Protein AF-A0A920YRZ8-F1 (afdb_monomer_lite)

Foldseek 3Di:
DDLVVLVVVLVVLVVVLVVVCVVVVVPCVPPVSVVSVVVSVVSVVVSVVVVVVVVVVVVVPDD

Sequence (63 aa):
MSQKTICARIAEMHNQLNQLIESSNYDLLDDKVQRFSRELDKLIILYSQTQADVNKTSFLHIK

pLDDT: mean 70.87, std 12.9, range [41.38, 84.31]

Secondary structure (DSSP, 8-state):
--HHHHHHHHHHHHHHHHHHHHHTTT-TT-HHHHHHHHHHHHHHHHHHHHHHHHHHHHTT---

Radius of gyration: 15.77 Å; chains: 1; bounding box: 42×20×43 Å

Structure (mmCIF, N/CA/C/O backbone):
data_AF-A0A920YRZ8-F1
#
_entry.id   AF-A0A920YRZ8-F1
#
loop_
_atom_site.group_PDB
_atom_site.id
_atom_site.type_symbol
_atom_site.label_atom_id
_atom_site.label_alt_id
_atom_site.label_comp_id
_atom_site.label_asym_id
_atom_site.label_entity_id
_atom_site.label_seq_id
_atom_site.pdbx_PDB_ins_code
_atom_site.Cartn_x
_atom_site.Cartn_y
_atom_site.Cartn_z
_atom_site.occupancy
_atom_site.B_iso_or_equiv
_atom_site.a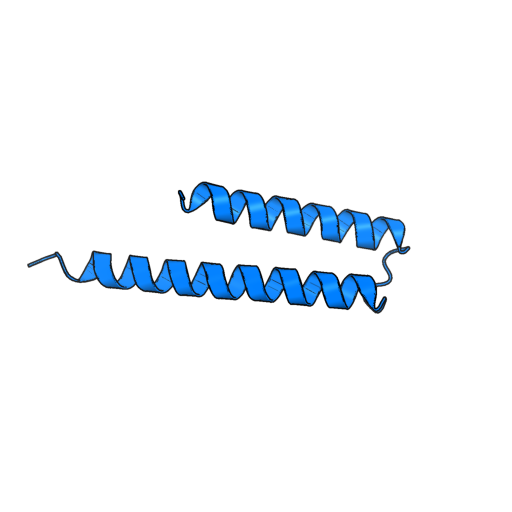uth_seq_id
_atom_site.auth_comp_id
_atom_site.auth_asym_id
_atom_site.auth_atom_id
_atom_site.pdbx_PDB_model_num
ATOM 1 N N . MET A 1 1 ? 10.755 12.868 -13.663 1.00 49.69 1 MET A N 1
ATOM 2 C CA . MET A 1 1 ? 10.590 12.577 -12.221 1.00 49.69 1 MET A CA 1
ATOM 3 C C . MET A 1 1 ? 11.694 11.619 -11.811 1.00 49.69 1 MET A C 1
ATOM 5 O O . MET A 1 1 ? 11.840 10.596 -12.466 1.00 49.69 1 MET A O 1
ATOM 9 N N . SER A 1 2 ? 12.507 11.959 -10.810 1.00 56.88 2 SER A N 1
ATOM 10 C CA . SER A 1 2 ? 13.603 11.086 -10.373 1.00 56.88 2 SER A CA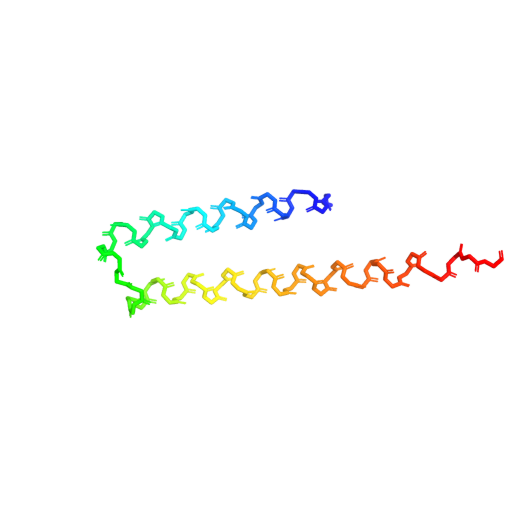 1
ATOM 11 C C . SER A 1 2 ? 13.060 9.848 -9.660 1.00 56.88 2 SER A C 1
ATOM 13 O O . SER A 1 2 ? 12.125 9.942 -8.871 1.00 56.88 2 SER A O 1
ATOM 15 N N . GLN A 1 3 ? 13.679 8.696 -9.907 1.00 62.28 3 GLN A N 1
ATOM 16 C CA . GLN A 1 3 ? 13.355 7.396 -9.297 1.00 62.28 3 GLN A CA 1
ATOM 17 C C . GLN A 1 3 ? 13.250 7.488 -7.765 1.00 62.28 3 GLN A C 1
ATOM 19 O O . GLN A 1 3 ? 12.273 7.061 -7.154 1.00 62.28 3 GLN A O 1
ATOM 24 N N . LYS A 1 4 ? 14.194 8.208 -7.145 1.00 66.81 4 LYS A N 1
ATOM 25 C CA . LYS A 1 4 ? 14.179 8.532 -5.710 1.00 66.81 4 LYS A CA 1
ATOM 26 C C . LYS A 1 4 ? 12.869 9.161 -5.225 1.00 66.81 4 LYS A C 1
ATOM 28 O O . LYS A 1 4 ? 12.434 8.854 -4.123 1.00 66.81 4 LYS A O 1
ATOM 33 N N . THR A 1 5 ? 12.233 10.010 -6.028 1.00 71.00 5 THR A N 1
ATOM 34 C CA . THR A 1 5 ? 10.979 10.682 -5.664 1.00 71.00 5 THR A CA 1
ATOM 35 C C . THR A 1 5 ? 9.811 9.703 -5.631 1.00 71.00 5 THR A C 1
ATOM 37 O O . THR A 1 5 ? 8.954 9.811 -4.764 1.00 71.00 5 THR A O 1
ATOM 40 N N . ILE A 1 6 ? 9.778 8.723 -6.536 1.00 71.56 6 ILE A N 1
ATOM 41 C CA . ILE A 1 6 ? 8.700 7.727 -6.577 1.00 71.56 6 ILE A CA 1
ATOM 42 C C . ILE A 1 6 ? 8.882 6.706 -5.451 1.00 71.56 6 ILE A C 1
ATOM 44 O O . ILE A 1 6 ? 7.915 6.378 -4.773 1.00 71.56 6 ILE A O 1
ATOM 48 N N . CYS A 1 7 ? 10.122 6.290 -5.179 1.00 69.19 7 CYS A N 1
ATOM 49 C CA . CYS A 1 7 ? 10.437 5.444 -4.028 1.00 69.19 7 CYS A CA 1
ATOM 50 C C . CYS A 1 7 ? 10.070 6.123 -2.696 1.00 69.19 7 CYS A C 1
ATOM 52 O O . CYS A 1 7 ? 9.470 5.490 -1.832 1.00 69.19 7 CYS A O 1
ATOM 54 N N . ALA A 1 8 ? 10.366 7.420 -2.547 1.00 77.69 8 ALA A N 1
ATOM 55 C CA . ALA A 1 8 ? 9.950 8.197 -1.378 1.00 77.69 8 ALA A CA 1
ATOM 56 C C . ALA A 1 8 ? 8.419 8.275 -1.258 1.00 77.69 8 ALA A C 1
ATOM 58 O O . ALA A 1 8 ? 7.880 8.134 -0.166 1.00 77.69 8 ALA A O 1
ATOM 59 N N . ARG A 1 9 ? 7.715 8.423 -2.386 1.00 75.44 9 ARG A N 1
ATOM 60 C CA . ARG A 1 9 ? 6.249 8.474 -2.422 1.00 75.44 9 ARG A CA 1
ATOM 61 C C . ARG A 1 9 ? 5.605 7.135 -2.069 1.00 75.44 9 ARG A C 1
ATOM 63 O O . ARG A 1 9 ? 4.599 7.117 -1.380 1.00 75.44 9 ARG A O 1
ATOM 70 N N . ILE A 1 10 ? 6.201 6.023 -2.497 1.00 78.38 10 ILE A N 1
ATOM 71 C CA . ILE A 1 10 ? 5.801 4.673 -2.080 1.00 78.38 10 ILE A CA 1
ATOM 72 C C . ILE A 1 10 ? 5.975 4.515 -0.568 1.00 78.38 10 ILE A C 1
ATOM 74 O O . ILE A 1 10 ? 5.067 4.027 0.094 1.00 78.38 10 ILE A O 1
ATOM 78 N N . ALA A 1 11 ? 7.117 4.939 -0.020 1.00 78.25 11 ALA A N 1
ATOM 79 C CA . ALA A 1 11 ? 7.392 4.847 1.412 1.00 78.25 11 ALA A CA 1
ATOM 80 C C . ALA A 1 11 ? 6.420 5.700 2.246 1.00 78.25 11 ALA A C 1
ATOM 82 O O . ALA A 1 11 ? 5.905 5.234 3.259 1.00 78.25 11 ALA A O 1
ATOM 83 N N . GLU A 1 12 ? 6.119 6.918 1.795 1.00 83.38 12 GLU A N 1
ATOM 84 C CA . GLU A 1 12 ? 5.117 7.795 2.413 1.00 83.38 12 GLU A CA 1
ATOM 85 C C . GLU A 1 12 ? 3.735 7.134 2.429 1.00 83.38 12 GLU A C 1
ATOM 87 O O . GLU A 1 12 ? 3.066 7.079 3.458 1.00 83.38 12 GLU A O 1
ATOM 92 N N . MET A 1 13 ? 3.350 6.548 1.302 1.00 79.31 13 MET A N 1
ATOM 93 C CA . MET A 1 13 ? 2.051 5.919 1.118 1.00 79.31 13 MET A CA 1
ATOM 94 C C . MET A 1 13 ? 1.953 4.587 1.903 1.00 79.31 13 MET A C 1
ATOM 96 O O . MET A 1 13 ? 0.896 4.271 2.444 1.00 79.31 13 MET A O 1
ATOM 100 N N . HIS A 1 14 ? 3.073 3.875 2.097 1.00 79.56 14 HIS A N 1
ATOM 101 C CA . HIS A 1 14 ? 3.213 2.764 3.054 1.00 79.56 14 HIS A CA 1
ATOM 102 C C . HIS A 1 14 ? 2.984 3.219 4.499 1.00 79.56 14 HIS A C 1
ATOM 104 O O . HIS A 1 14 ? 2.300 2.540 5.263 1.00 79.56 14 HIS A O 1
ATOM 110 N N . ASN A 1 15 ? 3.546 4.370 4.873 1.00 82.25 15 ASN A N 1
ATOM 111 C CA . ASN A 1 15 ? 3.426 4.914 6.221 1.00 82.25 15 ASN A CA 1
ATOM 112 C C . ASN A 1 15 ? 1.984 5.352 6.520 1.00 82.25 15 ASN A C 1
ATOM 114 O O . ASN A 1 15 ? 1.450 5.055 7.585 1.00 82.25 15 ASN A O 1
ATOM 118 N N . GLN A 1 16 ? 1.311 5.970 5.543 1.00 84.31 16 GLN A N 1
ATOM 119 C CA . GLN A 1 16 ? -0.118 6.287 5.640 1.00 84.31 16 GLN A CA 1
ATOM 120 C C . GLN A 1 16 ? -0.971 5.029 5.822 1.00 84.31 16 GLN A C 1
ATOM 122 O O . GLN A 1 16 ? -1.925 5.039 6.597 1.00 84.31 16 GLN A O 1
ATOM 127 N N . LEU A 1 17 ? -0.611 3.937 5.146 1.00 81.44 17 LEU A N 1
ATOM 128 C CA . LEU A 1 17 ? -1.277 2.649 5.298 1.00 81.44 17 LEU A CA 1
ATOM 129 C C . LEU A 1 17 ? -1.086 2.078 6.702 1.00 81.44 17 LEU A C 1
ATOM 131 O O . LEU A 1 17 ? -2.048 1.621 7.308 1.00 81.44 17 LEU A O 1
ATOM 135 N N . ASN A 1 18 ? 0.128 2.175 7.248 1.00 79.19 18 ASN A N 1
ATOM 136 C CA . ASN A 1 18 ? 0.424 1.764 8.617 1.00 79.19 18 ASN A CA 1
ATOM 137 C C . ASN A 1 18 ? -0.403 2.555 9.639 1.00 79.19 18 ASN A C 1
ATOM 139 O O . ASN A 1 18 ? -1.019 1.961 10.515 1.00 79.19 18 ASN A O 1
ATOM 143 N N . GLN A 1 19 ? -0.509 3.876 9.477 1.00 83.88 19 GLN A N 1
ATOM 144 C CA . GLN A 1 19 ? -1.354 4.703 10.344 1.00 83.88 19 GLN A CA 1
ATOM 145 C C . GLN A 1 19 ? -2.846 4.364 10.216 1.00 83.88 19 GLN A C 1
ATOM 147 O O . GLN A 1 19 ? -3.586 4.433 11.200 1.00 83.88 19 GLN A O 1
ATOM 152 N N . LEU A 1 20 ? -3.296 3.996 9.012 1.00 81.19 20 LEU A N 1
ATOM 153 C CA . LEU A 1 20 ? -4.669 3.557 8.765 1.00 81.19 20 LEU A CA 1
ATOM 154 C C . LEU A 1 20 ? -4.958 2.217 9.456 1.00 81.19 20 LEU A C 1
ATOM 156 O O . LEU A 1 20 ? -6.037 2.043 10.020 1.00 81.19 20 LEU A O 1
ATOM 160 N N . ILE A 1 21 ? -3.984 1.303 9.438 1.00 81.19 21 ILE A N 1
ATOM 161 C CA . ILE A 1 21 ? -4.018 0.018 10.145 1.00 81.19 21 ILE A CA 1
ATOM 162 C C . ILE A 1 21 ? -4.060 0.261 11.655 1.00 81.19 21 ILE A C 1
ATOM 164 O O . ILE A 1 21 ? -4.941 -0.267 12.324 1.00 81.19 21 ILE A O 1
ATOM 168 N N . GLU A 1 22 ? -3.180 1.109 12.190 1.00 81.75 22 GLU A N 1
ATOM 169 C CA . GLU A 1 22 ? -3.164 1.470 13.614 1.00 81.75 22 GLU A CA 1
ATOM 170 C C . GLU A 1 22 ? -4.490 2.096 14.063 1.00 81.75 22 GLU A C 1
ATOM 172 O O . GLU A 1 22 ? -5.036 1.725 15.101 1.00 81.75 22 GLU A O 1
ATOM 177 N N . SER A 1 23 ? -5.057 2.988 13.246 1.00 81.62 23 SER A N 1
ATOM 178 C CA . SER A 1 23 ? -6.359 3.611 13.523 1.00 81.62 23 SER A CA 1
ATOM 179 C C . SER A 1 23 ? -7.538 2.649 13.347 1.00 81.62 23 SER A C 1
ATOM 181 O O . SER A 1 23 ? -8.572 2.843 13.981 1.00 81.62 23 SER A O 1
ATOM 183 N N . SER A 1 24 ? -7.393 1.608 12.522 1.00 74.88 24 SER A N 1
ATOM 184 C CA . SER A 1 24 ? -8.385 0.532 12.351 1.00 74.88 24 SER A CA 1
ATOM 185 C C . SER A 1 24 ? -8.160 -0.632 13.318 1.00 74.88 24 SER A C 1
ATOM 187 O O . SER A 1 24 ? -8.652 -1.726 13.073 1.00 74.88 24 SER A O 1
ATOM 189 N N . ASN A 1 25 ? -7.417 -0.429 14.413 1.00 76.75 25 ASN A N 1
ATOM 190 C CA . ASN A 1 25 ? -7.146 -1.460 15.420 1.00 76.75 25 ASN A CA 1
ATOM 191 C C . ASN A 1 25 ? -6.422 -2.702 14.858 1.00 76.75 25 ASN A C 1
ATOM 193 O O . ASN A 1 25 ? -6.679 -3.831 15.268 1.00 76.75 25 ASN A O 1
ATOM 197 N N . TYR A 1 26 ? -5.508 -2.488 13.913 1.00 71.19 26 TYR A N 1
ATOM 198 C CA . TYR A 1 26 ? -4.766 -3.532 13.204 1.00 71.19 26 TYR A CA 1
ATOM 199 C C . TYR A 1 26 ? -5.635 -4.506 12.404 1.00 71.19 26 TYR A C 1
ATOM 201 O O . TYR A 1 26 ? -5.191 -5.606 12.067 1.00 71.19 26 TYR A O 1
ATOM 209 N N . ASP A 1 27 ? -6.855 -4.095 12.055 1.00 75.44 27 ASP A N 1
ATOM 210 C CA . ASP A 1 27 ? -7.741 -4.904 11.236 1.00 75.44 27 ASP A CA 1
ATOM 211 C C . ASP A 1 27 ? -7.256 -4.901 9.777 1.00 75.44 27 ASP A C 1
ATOM 213 O O . ASP A 1 27 ? -7.623 -4.082 8.938 1.00 75.44 27 ASP A O 1
ATOM 217 N N . LEU A 1 28 ? -6.340 -5.826 9.489 1.00 69.25 28 LEU A N 1
ATOM 218 C CA . LEU A 1 28 ? -5.777 -6.076 8.159 1.00 69.25 28 LEU A CA 1
ATOM 219 C C . LEU A 1 28 ? -6.824 -6.615 7.167 1.00 69.25 28 LEU A C 1
ATOM 221 O O . LEU A 1 28 ? -6.562 -6.658 5.963 1.00 69.25 28 LEU A O 1
ATOM 225 N N . LEU A 1 29 ? -7.981 -7.042 7.679 1.00 72.62 29 LEU A N 1
ATOM 226 C CA . LEU A 1 29 ? -9.143 -7.502 6.923 1.00 72.62 29 LEU A CA 1
ATOM 227 C C . LEU A 1 29 ? -10.143 -6.372 6.654 1.00 72.62 29 LEU A C 1
ATOM 229 O O . LEU A 1 29 ? -11.098 -6.591 5.908 1.00 72.62 29 LEU A O 1
ATOM 233 N N . ASP A 1 30 ? -9.920 -5.174 7.202 1.00 80.38 30 ASP A N 1
ATOM 234 C CA . ASP A 1 30 ? -10.762 -4.025 6.918 1.00 80.38 30 ASP A CA 1
ATOM 235 C C . ASP A 1 30 ? -10.709 -3.696 5.422 1.00 80.38 30 ASP A C 1
ATOM 237 O O . ASP A 1 30 ? -9.644 -3.599 4.799 1.00 80.38 30 ASP A O 1
ATOM 241 N N . ASP A 1 31 ? -11.888 -3.506 4.834 1.00 80.44 31 ASP A N 1
ATOM 242 C CA . ASP A 1 31 ? -12.057 -3.286 3.399 1.00 80.44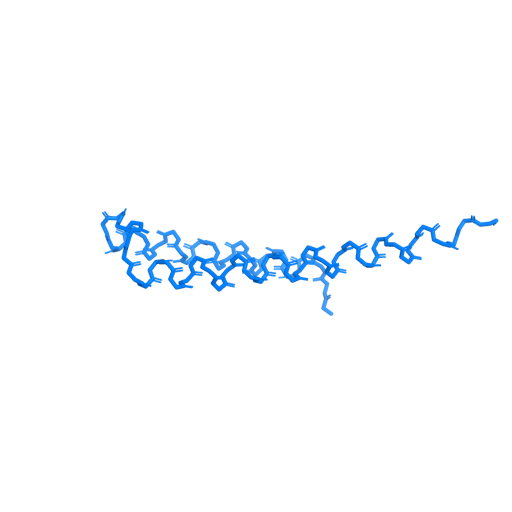 31 ASP A CA 1
ATOM 243 C C . ASP A 1 31 ? -11.266 -2.052 2.919 1.00 80.44 31 ASP A C 1
ATOM 245 O O . ASP A 1 31 ? -10.749 -2.023 1.796 1.00 80.44 31 ASP A O 1
ATOM 249 N N . LYS A 1 32 ? -11.082 -1.041 3.787 1.00 77.44 32 LYS A N 1
ATOM 250 C CA . LYS A 1 32 ? -10.275 0.148 3.481 1.00 77.44 32 LYS A CA 1
ATOM 251 C C . LYS A 1 32 ? -8.788 -0.160 3.519 1.00 77.44 32 LYS A C 1
ATOM 253 O O . LYS A 1 32 ? -8.081 0.293 2.620 1.00 77.44 32 LYS A O 1
ATOM 258 N N . VAL A 1 33 ? -8.322 -0.933 4.502 1.00 78.62 33 VAL A N 1
ATOM 259 C CA . VAL A 1 33 ? -6.922 -1.380 4.586 1.00 78.62 33 VAL A CA 1
ATOM 260 C C . VAL A 1 33 ? -6.576 -2.252 3.379 1.00 78.62 33 VAL A C 1
ATOM 262 O O . VAL A 1 33 ? -5.557 -2.015 2.729 1.00 78.62 33 VAL A O 1
ATOM 265 N N . GLN A 1 34 ? -7.448 -3.192 3.000 1.00 81.75 34 GLN A N 1
ATOM 266 C CA . GLN A 1 34 ? -7.255 -4.022 1.808 1.00 81.75 34 GLN A CA 1
ATOM 267 C C . GLN A 1 34 ? -7.258 -3.210 0.510 1.00 81.75 34 GLN A C 1
ATOM 269 O O . GLN A 1 34 ? -6.423 -3.453 -0.367 1.00 81.75 34 GLN A O 1
ATOM 274 N N . ARG A 1 35 ? -8.178 -2.246 0.361 1.00 82.94 35 ARG A N 1
ATOM 275 C CA . ARG A 1 35 ? -8.204 -1.355 -0.809 1.00 82.94 35 ARG A CA 1
ATOM 276 C C . ARG A 1 35 ? -6.931 -0.531 -0.912 1.00 82.94 35 ARG A C 1
ATOM 278 O O . ARG A 1 35 ? -6.308 -0.536 -1.971 1.00 82.94 35 ARG A O 1
ATOM 285 N N . PHE A 1 36 ? -6.522 0.108 0.182 1.00 78.50 36 PHE A N 1
ATOM 286 C CA . PHE A 1 36 ? -5.282 0.877 0.222 1.00 78.50 36 PHE A CA 1
ATOM 287 C C . PHE A 1 36 ? -4.067 -0.005 -0.068 1.00 78.50 36 PHE A C 1
ATOM 289 O O . PHE A 1 36 ? -3.187 0.399 -0.823 1.00 78.50 36 PHE A O 1
ATOM 296 N N . SER A 1 37 ? -4.032 -1.224 0.480 1.0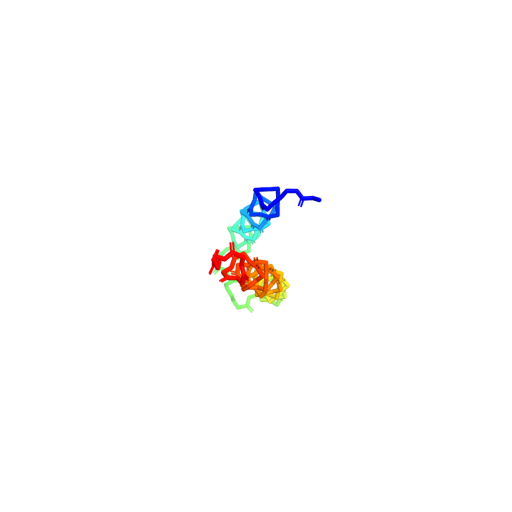0 79.19 37 SER A N 1
ATOM 297 C CA . SER A 1 37 ? -2.928 -2.166 0.270 1.00 79.19 37 SER A CA 1
ATOM 298 C C . SER A 1 37 ? -2.807 -2.547 -1.200 1.00 79.19 37 SER A C 1
ATOM 300 O O . SER A 1 37 ? -1.713 -2.485 -1.755 1.00 79.19 37 SER A O 1
ATOM 302 N N . ARG A 1 38 ? -3.927 -2.832 -1.874 1.00 83.62 38 ARG A N 1
ATOM 303 C CA . ARG A 1 38 ? -3.934 -3.129 -3.315 1.00 83.62 38 ARG A CA 1
ATOM 304 C C . ARG A 1 38 ? -3.531 -1.943 -4.185 1.00 83.62 38 ARG A C 1
ATOM 306 O O . ARG A 1 38 ? -2.879 -2.154 -5.205 1.00 83.62 38 ARG A O 1
ATOM 313 N N . GLU A 1 39 ? -3.943 -0.727 -3.835 1.00 83.31 39 GLU A N 1
ATOM 314 C CA . GLU A 1 39 ? -3.539 0.477 -4.575 1.00 83.31 39 GLU A CA 1
ATOM 315 C C . GLU A 1 39 ? -2.036 0.725 -4.452 1.00 83.31 39 GLU A C 1
ATOM 317 O O . GLU A 1 39 ? -1.358 0.978 -5.452 1.00 83.31 39 GLU 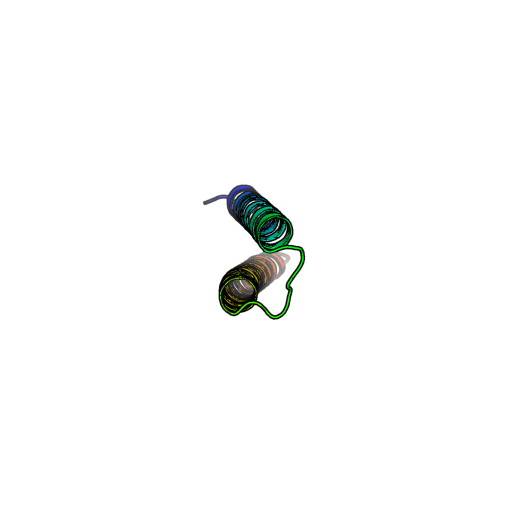A O 1
ATOM 322 N N . LEU A 1 40 ? -1.507 0.566 -3.239 1.00 80.81 40 LEU A N 1
ATOM 323 C CA . LEU A 1 40 ? -0.087 0.698 -2.961 1.00 80.81 40 LEU A CA 1
ATOM 324 C C . LEU A 1 40 ? 0.735 -0.364 -3.700 1.00 80.81 40 LEU A C 1
ATOM 326 O O . LEU A 1 40 ? 1.698 -0.034 -4.390 1.00 80.81 40 LEU A O 1
ATOM 330 N N . ASP A 1 41 ? 0.324 -1.627 -3.604 1.00 80.94 41 ASP A N 1
ATOM 331 C CA . ASP A 1 41 ? 0.996 -2.758 -4.241 1.00 80.94 41 ASP A CA 1
ATOM 332 C C . ASP A 1 41 ? 1.021 -2.602 -5.770 1.00 80.94 41 ASP A C 1
ATOM 334 O O . ASP A 1 41 ? 2.071 -2.733 -6.401 1.00 80.94 41 ASP A O 1
ATOM 338 N N . LYS A 1 42 ? -0.092 -2.159 -6.376 1.00 82.50 42 LYS A N 1
ATOM 339 C CA . LYS A 1 42 ? -0.133 -1.811 -7.805 1.00 82.50 42 LYS A CA 1
ATOM 340 C C . LYS A 1 42 ? 0.877 -0.734 -8.174 1.00 82.50 42 LYS A C 1
ATOM 342 O O . LYS A 1 42 ? 1.547 -0.878 -9.193 1.00 82.50 42 LYS A O 1
ATOM 347 N N . LEU A 1 43 ? 0.984 0.335 -7.386 1.00 77.38 43 LEU A N 1
ATOM 348 C CA . LEU A 1 43 ? 1.936 1.421 -7.638 1.00 77.38 43 LEU A CA 1
ATOM 349 C C . LEU A 1 43 ? 3.387 0.950 -7.502 1.00 77.38 43 LEU A C 1
ATOM 351 O O . LEU A 1 43 ? 4.226 1.331 -8.320 1.00 77.38 43 LEU A O 1
ATOM 355 N N . ILE A 1 44 ? 3.674 0.089 -6.524 1.00 79.06 44 ILE A N 1
ATOM 356 C CA . ILE A 1 44 ? 4.988 -0.536 -6.332 1.00 79.06 44 ILE A CA 1
ATOM 357 C C . ILE A 1 44 ? 5.350 -1.422 -7.522 1.00 79.06 44 ILE A C 1
ATOM 359 O O . ILE A 1 44 ? 6.474 -1.340 -8.022 1.00 79.06 44 ILE A O 1
ATOM 363 N N . ILE A 1 45 ? 4.410 -2.240 -8.003 1.00 80.94 45 ILE A N 1
ATOM 364 C CA . ILE A 1 45 ? 4.609 -3.110 -9.166 1.00 80.94 45 ILE A CA 1
ATOM 365 C C . ILE A 1 45 ? 4.817 -2.271 -10.427 1.00 80.94 45 ILE A C 1
ATOM 367 O O . ILE A 1 45 ? 5.770 -2.517 -11.165 1.00 80.94 45 ILE A O 1
ATOM 371 N N . LEU A 1 46 ? 3.983 -1.252 -10.662 1.00 77.12 46 LEU A N 1
ATOM 372 C CA . LEU A 1 46 ? 4.112 -0.363 -11.821 1.00 77.12 46 LEU A CA 1
ATOM 373 C C . LEU A 1 46 ? 5.468 0.349 -11.815 1.00 77.12 46 LEU A C 1
ATOM 375 O O . LEU A 1 46 ? 6.141 0.449 -12.843 1.00 77.12 46 LEU A O 1
ATOM 379 N N . TYR A 1 47 ? 5.891 0.817 -10.640 1.00 73.12 47 TYR A N 1
ATOM 380 C CA . TYR A 1 47 ? 7.183 1.455 -10.458 1.00 73.12 47 TYR A CA 1
ATOM 381 C C . TYR A 1 47 ? 8.338 0.474 -10.670 1.00 73.12 47 TYR A C 1
ATOM 383 O O . TYR A 1 47 ? 9.255 0.781 -11.426 1.00 73.12 47 TYR A O 1
ATOM 391 N N . SER A 1 48 ? 8.275 -0.721 -10.080 1.00 71.00 48 SER A N 1
ATOM 392 C CA . SER A 1 48 ? 9.286 -1.772 -10.255 1.00 71.00 48 SER A CA 1
ATOM 393 C C . SER A 1 48 ? 9.417 -2.213 -11.712 1.00 71.00 48 SER A C 1
ATOM 395 O O . SER A 1 48 ? 10.531 -2.389 -12.197 1.00 71.00 48 SER A O 1
ATOM 397 N N . GLN A 1 49 ? 8.308 -2.326 -12.447 1.00 72.50 49 GLN A N 1
ATOM 398 C CA . GLN A 1 49 ? 8.327 -2.618 -13.882 1.00 72.50 49 GLN A CA 1
ATOM 399 C C . GLN A 1 49 ? 8.955 -1.473 -14.682 1.00 72.50 49 GLN A C 1
ATOM 401 O O . GLN A 1 49 ? 9.819 -1.711 -15.521 1.00 72.50 49 GLN A O 1
ATOM 406 N N . THR A 1 50 ? 8.600 -0.225 -14.366 1.00 67.12 50 THR A N 1
ATOM 407 C CA . THR A 1 50 ? 9.191 0.965 -15.000 1.00 67.12 50 THR A CA 1
ATOM 408 C C . THR A 1 50 ? 10.696 1.077 -14.703 1.00 67.12 50 THR A C 1
ATOM 410 O O . THR A 1 50 ? 11.475 1.502 -15.552 1.00 67.12 50 THR A O 1
ATOM 413 N N . GLN A 1 51 ? 11.137 0.667 -13.510 1.00 61.81 51 GLN A N 1
ATOM 414 C CA . GLN A 1 51 ? 12.551 0.571 -13.136 1.00 61.81 51 GLN A CA 1
ATOM 415 C C . GLN A 1 51 ? 13.291 -0.541 -13.878 1.00 61.81 51 GLN A C 1
ATOM 417 O O . GLN A 1 51 ? 14.395 -0.312 -14.375 1.00 61.81 51 GLN A O 1
ATOM 422 N N . ALA A 1 52 ? 12.683 -1.721 -13.988 1.00 56.47 52 ALA A N 1
ATOM 423 C CA . ALA A 1 52 ? 13.250 -2.844 -14.723 1.00 56.47 52 ALA A CA 1
ATOM 424 C C . ALA A 1 52 ? 13.431 -2.523 -16.219 1.00 56.47 52 ALA A C 1
ATOM 426 O O . ALA A 1 52 ? 14.410 -2.964 -16.820 1.00 56.47 52 ALA A O 1
ATOM 427 N N . ASP A 1 53 ? 12.543 -1.713 -16.802 1.00 52.09 53 ASP A N 1
ATOM 428 C CA . ASP A 1 53 ? 12.607 -1.317 -18.213 1.00 52.09 53 ASP A CA 1
ATOM 429 C C . ASP A 1 53 ? 13.710 -0.271 -18.494 1.00 52.09 53 ASP A C 1
ATOM 431 O O . ASP A 1 53 ? 14.477 -0.406 -19.452 1.00 52.09 53 ASP A O 1
ATOM 435 N N . VAL A 1 54 ? 13.908 0.700 -17.588 1.00 52.72 54 VAL A N 1
ATOM 436 C CA . VAL A 1 54 ? 15.030 1.668 -17.647 1.00 52.72 54 VAL A CA 1
ATOM 437 C C . VAL A 1 54 ? 16.386 0.985 -17.427 1.00 52.72 54 VAL A C 1
ATOM 439 O O . VAL A 1 54 ? 17.400 1.356 -18.031 1.00 52.72 54 VAL A O 1
ATOM 442 N N . ASN A 1 55 ? 16.421 -0.058 -16.596 1.00 45.56 55 ASN A N 1
ATOM 443 C CA . ASN A 1 55 ? 17.627 -0.855 -16.415 1.00 45.56 55 ASN A CA 1
ATOM 444 C C . ASN A 1 55 ? 17.900 -1.764 -17.626 1.00 45.56 55 ASN A C 1
ATOM 446 O O . ASN A 1 55 ? 19.040 -2.128 -17.849 1.00 45.56 55 ASN A O 1
ATOM 450 N N . LYS A 1 56 ? 16.916 -2.093 -18.471 1.00 47.00 56 LYS A N 1
ATOM 451 C CA . LYS A 1 56 ? 17.152 -2.876 -19.700 1.00 47.00 56 LYS A CA 1
ATOM 452 C C . LYS A 1 56 ? 17.777 -2.045 -20.822 1.00 47.00 56 LYS A C 1
ATOM 454 O O . LYS A 1 56 ? 18.623 -2.543 -21.559 1.00 47.00 56 LYS A O 1
ATOM 459 N N . THR A 1 57 ? 17.419 -0.767 -20.917 1.00 47.00 57 THR A N 1
ATOM 460 C CA . THR A 1 57 ? 17.996 0.172 -21.898 1.00 47.00 57 THR A CA 1
ATOM 461 C C . THR A 1 57 ? 19.412 0.623 -21.535 1.00 47.00 57 THR A C 1
ATOM 463 O O . THR A 1 57 ? 20.190 0.952 -22.427 1.00 47.00 57 THR A O 1
ATOM 466 N N . SER A 1 58 ? 19.791 0.566 -20.254 1.00 46.12 58 SER A N 1
ATOM 467 C CA . SER A 1 58 ? 21.150 0.911 -19.799 1.00 46.12 58 SER A CA 1
ATOM 468 C C . SER A 1 58 ? 22.185 -0.193 -20.074 1.00 46.12 58 SER A C 1
ATOM 470 O O . SER A 1 58 ? 23.374 0.094 -20.172 1.00 46.12 58 SER A O 1
ATOM 472 N N . PHE A 1 59 ? 21.755 -1.446 -20.264 1.00 45.94 59 PHE A N 1
ATOM 473 C CA . PHE A 1 59 ? 22.648 -2.565 -20.602 1.00 45.94 59 PHE A CA 1
ATOM 474 C C . PHE A 1 59 ? 22.904 -2.711 -22.111 1.00 45.94 59 PHE A C 1
ATOM 476 O O . PHE A 1 59 ? 23.740 -3.521 -22.503 1.00 45.94 59 PHE A O 1
ATOM 483 N N . LEU A 1 60 ? 22.227 -1.934 -22.967 1.00 49.69 60 LEU A N 1
ATOM 484 C CA . LEU A 1 60 ? 22.401 -2.017 -24.424 1.00 49.69 60 LEU A CA 1
ATOM 485 C C . LEU A 1 60 ? 23.465 -1.054 -24.986 1.00 49.69 60 LEU A C 1
ATOM 487 O O . LEU A 1 60 ? 23.686 -1.045 -26.193 1.00 49.69 60 LEU A O 1
ATOM 491 N N . HIS A 1 61 ? 24.136 -0.263 -24.140 1.00 43.69 61 HIS A N 1
ATOM 492 C CA . HIS A 1 61 ? 25.165 0.698 -24.566 1.00 43.69 61 HIS A CA 1
ATOM 493 C C . HIS A 1 61 ? 26.557 0.373 -24.007 1.00 43.69 61 HIS A C 1
ATOM 495 O O . HIS A 1 61 ? 27.293 1.261 -23.585 1.00 43.69 61 HIS A O 1
ATOM 501 N N . ILE A 1 62 ? 26.929 -0.907 -24.009 1.00 50.00 62 ILE A N 1
ATOM 502 C CA . IL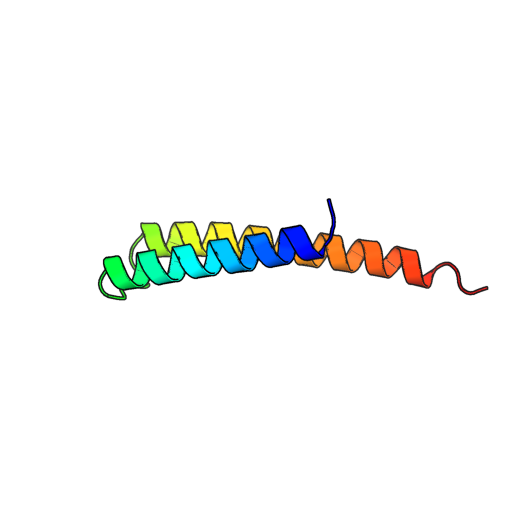E A 1 62 ? 28.325 -1.320 -23.845 1.00 50.00 62 ILE A CA 1
ATOM 503 C C . ILE A 1 62 ? 28.674 -2.156 -25.078 1.00 50.00 62 ILE A C 1
ATOM 505 O O . ILE A 1 62 ? 28.386 -3.350 -25.135 1.00 50.00 62 ILE A O 1
ATOM 509 N N . LYS A 1 63 ? 29.200 -1.487 -26.105 1.00 41.38 63 LYS A N 1
ATOM 510 C CA . LYS A 1 63 ? 29.822 -2.092 -27.284 1.00 41.38 63 LYS A CA 1
ATOM 511 C C . LYS A 1 63 ? 31.246 -1.572 -27.384 1.00 41.38 63 LYS A C 1
ATOM 513 O O . LYS A 1 63 ? 31.426 -0.366 -27.106 1.00 41.38 63 LYS A O 1
#